Protein AF-A0A5K0Z0Z9-F1 (afdb_monomer_lite)

pLDDT: mean 84.28, std 14.29, range [36.09, 96.38]

Sequence (92 aa):
MLHEGLRPDCLICSTLLNACAYLSALEQGKQVDTHIVKLGFDLDVFYGNALVNMYVKCGCVEDANLAFLEIPLRGIVSWSSMITGLAQHGQQ

InterPro domains:
  IPR002885 Pentatricopeptide repeat [PF01535] (49-76)
  IPR002885 Pentatricopeptide repeat [PF01535] (77-91)
  IPR011990 Tetratricopeptide-like helical domain superfamily [G3DSA:1.25.40.10] (1-92)
  IPR046960 Pentatricopeptide repeat-containing protein At4g14850-like, plant [PTHR47926] (1-91)

Secondary structure (DSSP, 8-state):
---S-----HHHHHHHHHHHHHTT-HHHHHHHHHHHHHHT-TT-HHHHHHHHHHHHHTT-HHHHHHHHHH-SS--HHHHHHHHHHHHHH---

Structure (mmCIF, N/CA/C/O backbone):
data_AF-A0A5K0Z0Z9-F1
#
_entry.id   AF-A0A5K0Z0Z9-F1
#
loop_
_atom_site.group_PDB
_atom_site.id
_atom_site.type_symbol
_atom_site.label_atom_id
_atom_site.label_alt_id
_atom_site.label_comp_id
_atom_site.label_asym_id
_atom_site.label_entity_id
_atom_site.label_seq_id
_atom_site.pdbx_PDB_ins_code
_atom_site.Cartn_x
_atom_site.Cartn_y
_atom_site.Cartn_z
_atom_site.occupancy
_atom_site.B_iso_or_equiv
_atom_site.auth_seq_id
_atom_site.auth_comp_id
_atom_site.auth_asym_id
_atom_site.auth_atom_id
_atom_site.pdbx_PDB_model_num
ATOM 1 N N . MET A 1 1 ? 12.900 22.280 -21.863 1.00 36.09 1 MET A N 1
ATOM 2 C CA . MET A 1 1 ? 13.946 21.513 -21.156 1.00 36.09 1 MET A CA 1
ATOM 3 C C . MET A 1 1 ? 13.257 20.405 -20.382 1.00 36.09 1 MET A C 1
ATOM 5 O O . MET A 1 1 ? 12.630 20.707 -19.383 1.00 36.09 1 MET A O 1
ATOM 9 N N . LEU A 1 2 ? 13.272 19.187 -20.923 1.00 45.09 2 LEU A N 1
ATOM 10 C CA . LEU A 1 2 ? 12.934 17.910 -20.275 1.00 45.09 2 LEU A CA 1
ATOM 1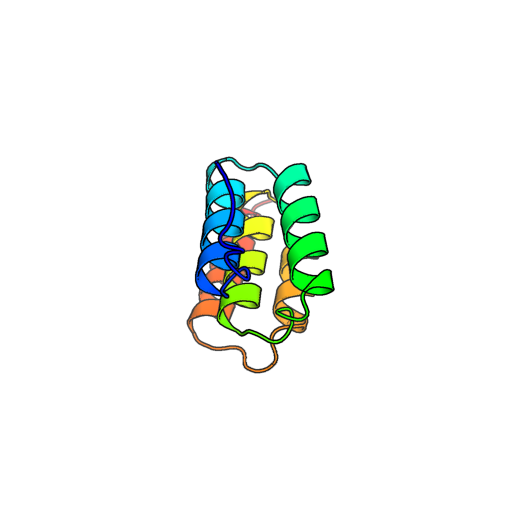1 C C . LEU A 1 2 ? 13.267 16.851 -21.332 1.00 45.09 2 LEU A C 1
ATOM 13 O O . LEU A 1 2 ? 12.420 16.451 -22.122 1.00 45.09 2 LEU A O 1
ATOM 17 N N . HIS A 1 3 ? 14.552 16.537 -21.458 1.00 45.44 3 HIS A N 1
ATOM 18 C CA . HIS A 1 3 ? 15.037 15.556 -22.422 1.00 45.44 3 HIS A CA 1
ATOM 19 C C . HIS A 1 3 ? 16.068 14.667 -21.741 1.00 45.44 3 HIS A C 1
ATOM 21 O O . HIS A 1 3 ? 17.229 14.665 -22.106 1.00 45.44 3 HIS A O 1
ATOM 27 N N . GLU A 1 4 ? 15.620 13.952 -20.716 1.00 44.22 4 GLU A N 1
ATOM 28 C CA . GLU A 1 4 ? 16.255 12.736 -20.218 1.00 44.22 4 GLU A CA 1
ATOM 29 C C . GLU A 1 4 ? 15.155 11.960 -19.498 1.00 44.22 4 GLU A C 1
ATOM 31 O O . GLU A 1 4 ? 14.683 12.337 -18.426 1.00 44.22 4 GLU A O 1
ATOM 36 N N . GLY A 1 5 ? 14.635 10.945 -20.187 1.00 48.84 5 GLY A N 1
ATOM 37 C CA . GLY A 1 5 ? 13.608 10.065 -19.657 1.00 48.84 5 GLY A CA 1
ATOM 38 C C . GLY A 1 5 ? 14.182 9.276 -18.492 1.00 48.84 5 GLY A C 1
ATOM 39 O O . GLY A 1 5 ? 14.816 8.245 -18.698 1.00 48.84 5 GLY A O 1
ATOM 40 N N . LEU A 1 6 ? 13.944 9.756 -17.272 1.00 52.72 6 LEU A N 1
ATOM 41 C CA . LEU A 1 6 ? 14.032 8.935 -16.074 1.00 52.72 6 LEU A CA 1
ATOM 42 C C . LEU A 1 6 ? 13.017 7.807 -16.250 1.00 52.72 6 LEU A C 1
ATOM 44 O O . LEU A 1 6 ? 11.817 8.002 -16.060 1.00 52.72 6 LEU A O 1
ATOM 48 N N . ARG A 1 7 ? 13.494 6.626 -16.657 1.00 52.16 7 ARG A N 1
ATOM 49 C CA . ARG A 1 7 ? 12.762 5.383 -16.411 1.00 52.16 7 ARG A CA 1
ATOM 50 C C . ARG A 1 7 ? 12.406 5.398 -14.924 1.00 52.16 7 ARG A C 1
ATOM 52 O O . ARG A 1 7 ? 13.329 5.558 -14.124 1.00 52.16 7 ARG A O 1
ATOM 59 N N . PRO A 1 8 ? 11.123 5.295 -14.546 1.00 58.38 8 PRO A N 1
ATOM 60 C CA . PRO A 1 8 ? 10.759 5.229 -13.143 1.00 58.38 8 PRO A CA 1
ATOM 61 C C . PRO A 1 8 ? 11.489 4.042 -12.529 1.00 58.38 8 PRO A C 1
ATOM 63 O O . PRO A 1 8 ? 11.259 2.905 -12.915 1.00 58.38 8 PRO A O 1
ATOM 66 N N . ASP A 1 9 ? 12.451 4.319 -11.663 1.00 68.56 9 ASP A N 1
ATOM 67 C CA . ASP A 1 9 ? 13.136 3.290 -10.898 1.00 68.56 9 ASP A CA 1
ATOM 68 C C . ASP A 1 9 ? 12.213 2.847 -9.748 1.00 68.56 9 ASP A C 1
ATOM 70 O O . ASP A 1 9 ? 11.313 3.602 -9.344 1.00 68.56 9 ASP A O 1
ATOM 74 N N . CYS A 1 10 ? 12.411 1.647 -9.195 1.00 68.94 10 CYS A N 1
ATOM 75 C CA . CYS A 1 10 ? 11.620 1.158 -8.057 1.00 68.94 10 CYS A CA 1
ATOM 76 C C . CYS A 1 10 ? 11.649 2.147 -6.874 1.00 68.94 10 CYS A C 1
ATOM 78 O O . CYS A 1 10 ? 10.668 2.281 -6.130 1.00 68.94 10 CYS A O 1
ATOM 80 N N . LEU A 1 11 ? 12.728 2.932 -6.763 1.00 74.00 11 LEU A N 1
ATOM 81 C CA . LEU A 1 11 ? 12.872 4.012 -5.794 1.00 74.00 11 LEU A CA 1
ATOM 82 C C . LEU A 1 11 ? 11.871 5.162 -6.007 1.00 74.00 11 LEU A C 1
ATOM 84 O O . LEU A 1 11 ? 11.289 5.663 -5.040 1.00 74.00 11 LEU A O 1
ATOM 88 N N . ILE A 1 12 ? 11.639 5.581 -7.256 1.00 80.62 12 ILE A N 1
ATOM 89 C CA . ILE A 1 12 ? 10.693 6.664 -7.584 1.00 80.62 12 ILE A CA 1
ATOM 90 C C . ILE A 1 12 ? 9.267 6.206 -7.269 1.00 80.62 12 ILE A C 1
ATOM 92 O O . ILE A 1 12 ? 8.503 6.939 -6.641 1.00 80.62 12 ILE A O 1
ATOM 96 N N . CYS A 1 13 ? 8.946 4.964 -7.631 1.00 79.75 13 CYS A N 1
ATOM 97 C CA . CYS A 1 13 ? 7.659 4.329 -7.361 1.00 79.75 13 CYS A CA 1
ATOM 98 C C . CYS A 1 13 ? 7.361 4.296 -5.852 1.00 79.75 13 CYS A C 1
ATOM 100 O O . CYS A 1 13 ? 6.318 4.773 -5.400 1.00 79.75 13 CYS A O 1
ATOM 102 N N . SER A 1 14 ? 8.333 3.833 -5.061 1.00 84.06 14 SER A N 1
ATOM 103 C CA . SER A 1 14 ? 8.239 3.786 -3.598 1.00 84.06 14 SER A CA 1
ATOM 104 C C . SER A 1 14 ? 8.092 5.179 -2.979 1.00 84.06 14 SER A C 1
ATOM 106 O O . SER A 1 14 ? 7.306 5.372 -2.053 1.00 84.06 14 SER A O 1
ATOM 108 N N . THR A 1 15 ? 8.812 6.172 -3.508 1.00 88.94 15 THR A N 1
ATOM 109 C CA . THR A 1 15 ? 8.747 7.561 -3.026 1.00 88.94 15 THR A CA 1
ATOM 110 C C . THR A 1 15 ? 7.367 8.174 -3.265 1.00 88.94 15 THR A C 1
ATOM 112 O O . THR A 1 15 ? 6.806 8.787 -2.355 1.00 88.94 15 THR A O 1
ATOM 115 N N . LEU A 1 16 ? 6.791 7.976 -4.455 1.00 91.38 16 LEU A N 1
ATOM 116 C CA . LEU A 1 16 ? 5.458 8.480 -4.799 1.00 91.38 16 LEU A CA 1
ATOM 117 C C . LEU A 1 16 ? 4.364 7.836 -3.941 1.00 91.38 16 LEU A C 1
ATOM 119 O O . LEU A 1 16 ? 3.517 8.545 -3.398 1.00 91.38 16 LEU A O 1
ATOM 123 N N . LEU A 1 17 ? 4.407 6.511 -3.769 1.00 93.38 17 LEU A N 1
ATOM 124 C CA . LEU A 1 17 ? 3.453 5.794 -2.918 1.00 93.38 17 LEU A CA 1
ATOM 125 C C . LEU A 1 17 ? 3.553 6.245 -1.461 1.00 93.38 17 LEU A C 1
ATOM 127 O O . LEU A 1 17 ? 2.532 6.490 -0.820 1.00 93.38 17 LEU A O 1
ATOM 131 N N . ASN A 1 18 ? 4.769 6.434 -0.945 1.00 91.75 18 ASN A N 1
ATOM 132 C CA . ASN A 1 18 ? 4.960 6.901 0.423 1.00 91.75 18 ASN A CA 1
ATOM 133 C C . ASN A 1 18 ? 4.467 8.346 0.608 1.00 91.75 18 ASN A C 1
ATOM 135 O O . ASN A 1 18 ? 3.841 8.648 1.620 1.00 91.75 18 ASN A O 1
ATOM 139 N N . ALA A 1 19 ? 4.672 9.229 -0.376 1.00 94.69 19 ALA A N 1
ATOM 140 C CA . ALA A 1 19 ? 4.103 10.578 -0.357 1.00 94.69 19 ALA A CA 1
ATOM 141 C C . ALA A 1 19 ? 2.565 10.546 -0.313 1.00 94.69 19 ALA A C 1
ATOM 143 O O . ALA A 1 19 ? 1.964 11.250 0.499 1.00 94.69 19 ALA A O 1
ATOM 144 N N . CYS A 1 20 ? 1.930 9.678 -1.110 1.00 95.94 20 CYS A N 1
ATOM 145 C CA . CYS A 1 20 ? 0.480 9.475 -1.056 1.00 95.94 20 CYS A CA 1
ATOM 146 C C . CYS A 1 20 ? 0.037 8.952 0.318 1.00 95.94 20 CYS A C 1
ATOM 148 O O . CYS A 1 20 ? -0.946 9.437 0.868 1.00 95.94 20 CYS A O 1
ATOM 150 N N . ALA A 1 21 ? 0.809 8.037 0.909 1.00 93.62 21 ALA A N 1
ATOM 151 C CA . ALA A 1 21 ? 0.567 7.501 2.244 1.00 93.62 21 ALA A CA 1
ATOM 152 C C . ALA A 1 21 ? 0.623 8.593 3.330 1.00 93.62 21 ALA A C 1
ATOM 154 O O . ALA A 1 21 ? -0.220 8.630 4.219 1.00 93.62 21 ALA A O 1
ATOM 155 N N . TYR A 1 22 ? 1.609 9.496 3.274 1.00 94.06 22 TYR A N 1
ATOM 156 C CA . TYR A 1 22 ? 1.734 10.608 4.226 1.00 94.06 22 TYR A CA 1
ATOM 157 C C . TYR A 1 22 ? 0.620 11.645 4.098 1.00 94.06 22 TYR A C 1
ATOM 159 O O . TYR A 1 22 ? 0.253 12.261 5.094 1.00 94.06 22 TYR A O 1
ATOM 167 N N . LEU A 1 23 ? 0.109 11.848 2.886 1.00 94.75 23 LEU A N 1
ATOM 168 C CA . LEU A 1 23 ? -0.964 12.798 2.602 1.00 94.75 23 LEU A CA 1
ATOM 169 C C . LEU A 1 23 ? -2.363 12.170 2.707 1.00 94.75 23 LEU A C 1
ATOM 171 O O . LEU A 1 23 ? -3.344 12.868 2.463 1.00 94.75 23 LEU A O 1
ATOM 175 N N . SER A 1 24 ? -2.459 10.869 3.014 1.00 93.75 24 SER A N 1
ATOM 176 C CA . SER A 1 24 ? -3.695 10.075 2.917 1.00 93.75 24 SER A CA 1
ATOM 177 C C . SER A 1 24 ? -4.420 10.276 1.571 1.00 93.75 24 SER A C 1
ATOM 179 O O . SER A 1 24 ? -5.646 10.329 1.490 1.00 93.75 24 SER A O 1
ATOM 181 N N . ALA A 1 25 ? -3.640 10.419 0.496 1.00 95.88 25 ALA A N 1
ATOM 182 C CA . ALA A 1 25 ? -4.095 10.770 -0.845 1.00 95.88 25 ALA A CA 1
ATOM 183 C C . ALA A 1 25 ? -4.409 9.505 -1.663 1.00 95.88 25 ALA A C 1
ATOM 185 O O . ALA A 1 25 ? -3.644 9.104 -2.544 1.00 95.88 25 ALA A O 1
ATOM 186 N N . LEU A 1 26 ? -5.525 8.848 -1.333 1.00 95.62 26 LEU A N 1
ATOM 187 C CA . LEU A 1 26 ? -5.899 7.541 -1.884 1.00 95.62 26 LEU A CA 1
ATOM 188 C C . LEU A 1 26 ? -6.035 7.536 -3.413 1.00 95.62 26 LEU A C 1
ATOM 190 O O . LEU A 1 26 ? -5.511 6.640 -4.071 1.00 95.62 26 LEU A O 1
ATOM 194 N N . GLU A 1 27 ? -6.737 8.513 -3.991 1.00 96.38 27 GLU A N 1
ATOM 195 C CA . GLU A 1 27 ? -6.986 8.540 -5.440 1.00 96.38 27 GLU A CA 1
ATOM 196 C C . GLU A 1 27 ? -5.686 8.686 -6.234 1.00 96.38 27 GLU A C 1
ATOM 198 O O . GLU A 1 27 ? -5.465 7.984 -7.221 1.00 96.38 27 GLU A O 1
ATOM 203 N N . GLN A 1 28 ? -4.792 9.558 -5.770 1.00 96.31 28 GLN A N 1
ATOM 204 C CA . GLN A 1 28 ? -3.463 9.753 -6.337 1.00 96.31 28 GLN A CA 1
ATOM 205 C C . GLN A 1 28 ? -2.618 8.489 -6.164 1.00 96.31 28 GLN A C 1
ATOM 207 O O . GLN A 1 28 ? -1.949 8.071 -7.106 1.00 96.31 28 GLN A O 1
ATOM 212 N N . GLY A 1 29 ? -2.710 7.835 -5.003 1.00 95.19 29 GLY A N 1
ATOM 213 C CA . GLY A 1 29 ? -2.081 6.543 -4.749 1.00 95.19 29 GLY A CA 1
ATOM 214 C C . GLY A 1 29 ? -2.504 5.473 -5.759 1.00 95.19 29 GLY A C 1
ATOM 215 O O . GLY A 1 29 ? -1.639 4.828 -6.346 1.00 95.19 29 GLY A O 1
ATOM 216 N N . LYS A 1 30 ? -3.808 5.342 -6.043 1.00 95.31 30 LYS A N 1
ATOM 217 C CA . LYS A 1 30 ? -4.348 4.403 -7.051 1.00 95.31 30 LYS A CA 1
ATOM 218 C C . LYS A 1 30 ? -3.883 4.725 -8.475 1.00 95.31 30 LYS A C 1
ATOM 220 O O . LYS A 1 30 ? -3.618 3.822 -9.273 1.00 95.31 30 LYS A O 1
ATOM 225 N N . GLN A 1 31 ? -3.758 6.010 -8.812 1.00 94.44 31 GLN A N 1
ATOM 226 C CA . GLN A 1 31 ? -3.221 6.435 -10.111 1.00 94.44 31 GLN A CA 1
ATOM 227 C C . GLN A 1 31 ? -1.738 6.077 -10.257 1.00 94.44 31 GLN A C 1
ATOM 229 O O . GLN A 1 31 ? -1.332 5.569 -11.304 1.00 94.44 31 GLN A O 1
ATOM 2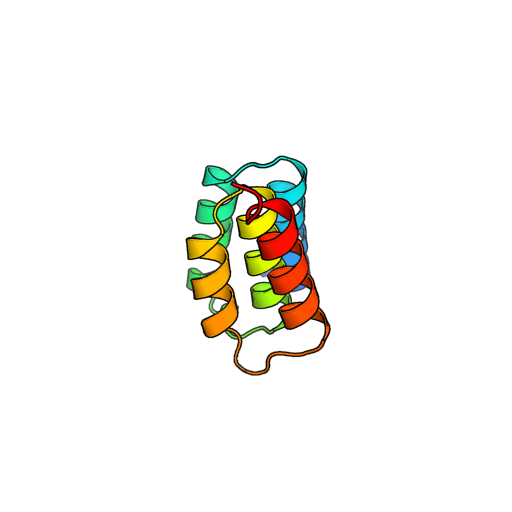34 N N . VAL A 1 32 ? -0.946 6.315 -9.207 1.00 91.88 32 VAL A N 1
ATOM 235 C CA . VAL A 1 32 ? 0.472 5.941 -9.147 1.00 91.88 32 VAL A CA 1
ATOM 236 C C . VAL A 1 32 ? 0.619 4.427 -9.275 1.00 91.88 32 VAL A C 1
ATOM 238 O O . VAL A 1 32 ? 1.362 3.973 -10.139 1.00 91.88 32 VAL A O 1
ATOM 241 N N . ASP A 1 33 ? -0.143 3.659 -8.501 1.00 92.00 33 ASP A N 1
ATOM 242 C CA . ASP A 1 33 ? -0.184 2.196 -8.546 1.00 92.00 33 ASP A CA 1
ATOM 243 C C . ASP A 1 33 ? -0.440 1.665 -9.970 1.00 92.00 33 ASP A C 1
ATOM 245 O O . ASP A 1 33 ? 0.386 0.963 -10.555 1.00 92.00 33 ASP A O 1
ATOM 249 N N . THR A 1 34 ? -1.511 2.147 -10.611 1.00 91.94 34 THR A N 1
ATOM 250 C CA . THR A 1 34 ? -1.850 1.801 -12.003 1.00 91.94 34 THR A CA 1
ATOM 251 C C . THR A 1 34 ? -0.719 2.137 -12.982 1.00 91.94 34 THR A C 1
ATOM 253 O O . THR A 1 34 ? -0.502 1.423 -13.965 1.00 91.94 34 THR A O 1
ATOM 256 N N . HIS A 1 35 ? -0.011 3.248 -12.766 1.00 88.75 35 HIS A N 1
ATOM 257 C CA . HIS A 1 35 ? 1.104 3.645 -13.620 1.00 88.75 35 HIS A CA 1
ATOM 258 C C . HIS A 1 35 ? 2.316 2.722 -13.440 1.00 88.75 35 HIS A C 1
ATOM 260 O O . HIS A 1 35 ? 2.930 2.338 -14.432 1.00 88.75 35 HIS A O 1
ATOM 266 N N . ILE A 1 36 ? 2.623 2.324 -12.204 1.00 86.44 36 ILE A N 1
ATOM 267 C CA . ILE A 1 36 ? 3.729 1.414 -11.876 1.00 86.44 36 ILE A CA 1
ATOM 268 C C . ILE A 1 36 ? 3.495 0.029 -12.492 1.00 86.44 36 ILE A C 1
ATOM 270 O O . ILE A 1 36 ? 4.394 -0.506 -13.144 1.00 86.44 36 ILE A O 1
ATOM 274 N N . VAL A 1 37 ? 2.273 -0.503 -12.383 1.00 88.00 37 VAL A N 1
ATOM 275 C CA . VAL A 1 37 ? 1.886 -1.782 -13.007 1.00 88.00 37 VAL A CA 1
ATOM 276 C C . VAL A 1 37 ? 2.062 -1.730 -14.527 1.00 88.00 37 VAL A C 1
ATOM 278 O O . VAL A 1 37 ? 2.645 -2.631 -15.124 1.00 88.00 37 VAL A O 1
ATOM 281 N N . LYS A 1 38 ? 1.645 -0.637 -15.182 1.00 87.94 38 LYS A N 1
ATOM 282 C CA . LYS A 1 38 ? 1.826 -0.459 -16.639 1.00 87.94 38 LYS A CA 1
ATOM 283 C C . LYS A 1 38 ? 3.291 -0.424 -17.079 1.00 87.94 38 LYS A C 1
ATOM 285 O O . LYS A 1 38 ? 3.572 -0.669 -18.251 1.00 87.94 38 LYS A O 1
ATOM 290 N N . LEU A 1 39 ? 4.206 -0.096 -16.172 1.00 84.25 39 LEU A N 1
ATOM 291 C CA . LEU A 1 39 ? 5.644 -0.077 -16.425 1.00 84.25 39 LEU A CA 1
ATOM 292 C C . LEU A 1 39 ? 6.323 -1.427 -16.131 1.00 84.25 39 LEU A C 1
ATOM 294 O O . LEU A 1 39 ? 7.491 -1.587 -16.484 1.00 84.25 39 LEU A O 1
ATOM 298 N N . GLY A 1 40 ? 5.602 -2.389 -15.542 1.00 83.75 40 GLY A N 1
ATOM 299 C CA . GLY A 1 40 ? 6.091 -3.740 -15.251 1.00 83.75 40 GLY A CA 1
ATOM 300 C C . GLY A 1 40 ? 6.968 -3.840 -14.001 1.00 83.75 40 GLY A C 1
ATOM 301 O O . GLY A 1 40 ? 7.859 -4.686 -13.944 1.00 83.75 40 GLY A O 1
ATOM 302 N N . PHE A 1 41 ? 6.766 -2.953 -13.022 1.00 79.56 41 PHE A N 1
ATOM 303 C CA . PHE A 1 41 ? 7.475 -2.980 -11.732 1.00 79.56 41 PHE A CA 1
ATOM 304 C C . PHE A 1 41 ? 6.652 -3.626 -10.603 1.00 79.56 41 PHE A C 1
ATOM 306 O O . PHE A 1 41 ? 7.020 -3.533 -9.434 1.00 79.56 41 PHE A O 1
ATOM 313 N N . ASP A 1 42 ? 5.551 -4.290 -10.946 1.00 75.69 42 ASP A N 1
ATOM 314 C CA . ASP A 1 42 ? 4.576 -4.878 -10.025 1.00 75.69 42 ASP A CA 1
ATOM 315 C C . ASP A 1 42 ? 5.105 -6.085 -9.232 1.00 75.69 42 ASP A C 1
ATOM 317 O O . ASP A 1 42 ? 4.601 -6.401 -8.158 1.00 75.69 42 ASP A O 1
ATOM 321 N N . LEU A 1 43 ? 6.177 -6.722 -9.709 1.00 75.62 43 LEU A N 1
ATOM 322 C CA . LEU A 1 43 ? 6.800 -7.879 -9.054 1.00 75.62 43 LEU A CA 1
ATOM 323 C C . LEU A 1 43 ? 7.864 -7.507 -8.007 1.00 75.62 43 LEU A C 1
ATOM 325 O O . LEU A 1 43 ? 8.444 -8.393 -7.371 1.00 75.62 43 LEU A O 1
ATOM 329 N N . ASP A 1 44 ? 8.160 -6.219 -7.833 1.00 83.12 44 ASP A N 1
ATOM 330 C CA . ASP A 1 44 ? 9.189 -5.760 -6.905 1.00 83.12 44 ASP A CA 1
ATOM 331 C C . ASP A 1 44 ? 8.672 -5.732 -5.451 1.00 83.12 44 ASP A C 1
ATOM 333 O O . ASP A 1 44 ? 7.637 -5.146 -5.127 1.00 83.12 44 ASP A O 1
ATOM 337 N N . VAL A 1 45 ? 9.420 -6.363 -4.538 1.00 84.62 45 VAL A N 1
ATOM 338 C CA . VAL A 1 45 ? 9.042 -6.469 -3.116 1.00 84.62 45 VAL A CA 1
ATOM 339 C C . VAL A 1 45 ? 9.011 -5.100 -2.424 1.00 84.62 45 VAL A C 1
ATOM 341 O O . VAL A 1 45 ? 8.203 -4.892 -1.515 1.00 84.62 45 VAL A O 1
ATOM 344 N N . PHE A 1 46 ? 9.861 -4.150 -2.825 1.00 84.19 46 PHE A N 1
ATOM 345 C CA . PHE A 1 46 ? 9.844 -2.790 -2.283 1.00 84.19 46 PHE A CA 1
ATOM 346 C C . PHE A 1 46 ? 8.599 -2.031 -2.731 1.00 84.19 46 PHE A C 1
ATOM 348 O O . PHE A 1 46 ? 7.959 -1.397 -1.890 1.00 84.19 46 PHE A O 1
ATOM 355 N N . TYR A 1 47 ? 8.213 -2.157 -4.005 1.00 88.31 47 TYR A N 1
ATOM 356 C CA . TYR A 1 47 ? 6.943 -1.621 -4.504 1.00 88.31 47 TYR A CA 1
ATOM 357 C C . TYR A 1 47 ? 5.756 -2.188 -3.718 1.00 88.31 47 TYR A C 1
ATOM 359 O O . TYR A 1 47 ? 4.974 -1.413 -3.168 1.00 88.31 47 TYR A O 1
ATOM 367 N N . GLY A 1 48 ? 5.668 -3.514 -3.577 1.00 90.00 48 GLY A N 1
ATOM 368 C CA . GLY A 1 48 ? 4.567 -4.152 -2.854 1.00 90.00 48 GLY A CA 1
ATOM 369 C C . GLY A 1 48 ? 4.471 -3.688 -1.395 1.00 90.00 48 GLY A C 1
ATOM 370 O O . GLY A 1 48 ? 3.392 -3.350 -0.912 1.00 90.00 48 GLY A O 1
ATOM 371 N N . ASN A 1 49 ? 5.605 -3.561 -0.698 1.00 91.12 49 ASN A N 1
ATOM 372 C CA . ASN A 1 49 ? 5.631 -3.021 0.667 1.00 91.12 49 ASN A CA 1
ATOM 373 C C . ASN A 1 49 ? 5.185 -1.550 0.733 1.00 91.12 49 ASN A C 1
ATOM 375 O O . ASN A 1 49 ? 4.446 -1.167 1.644 1.00 91.12 49 ASN A O 1
ATOM 379 N N . ALA A 1 50 ? 5.629 -0.720 -0.215 1.00 91.81 50 ALA A N 1
ATOM 380 C CA . ALA A 1 50 ? 5.230 0.682 -0.289 1.00 91.81 50 ALA A CA 1
ATOM 381 C C . ALA A 1 50 ? 3.728 0.827 -0.579 1.00 91.81 50 ALA A C 1
ATOM 383 O O . ALA A 1 50 ? 3.078 1.699 0.002 1.00 91.81 50 ALA A O 1
ATOM 384 N N . LEU A 1 51 ? 3.175 -0.052 -1.418 1.00 93.81 51 LEU A N 1
ATOM 385 C CA . LEU A 1 51 ? 1.762 -0.079 -1.774 1.00 93.81 51 LEU A CA 1
ATOM 386 C C . LEU A 1 51 ? 0.881 -0.487 -0.587 1.00 93.81 51 LEU A C 1
ATOM 388 O O . LEU A 1 51 ? -0.082 0.214 -0.277 1.00 93.81 51 LEU A O 1
ATOM 392 N N . VAL A 1 52 ? 1.264 -1.542 0.144 1.00 94.19 52 VAL A N 1
ATOM 393 C CA . VAL A 1 52 ? 0.595 -1.945 1.396 1.00 94.19 52 VAL A CA 1
ATOM 394 C C . VAL A 1 52 ? 0.572 -0.784 2.389 1.00 94.19 52 VAL A C 1
ATOM 396 O O . VAL A 1 52 ? -0.482 -0.440 2.918 1.00 94.19 52 VAL A O 1
ATOM 399 N N . ASN A 1 53 ? 1.716 -0.132 2.617 1.00 93.31 53 ASN A N 1
ATOM 400 C CA . ASN A 1 53 ? 1.800 1.017 3.520 1.00 93.31 53 ASN A CA 1
ATOM 401 C C . ASN A 1 53 ? 0.926 2.199 3.058 1.00 93.31 53 ASN A C 1
ATOM 403 O O . ASN A 1 53 ? 0.327 2.873 3.896 1.00 93.31 53 ASN A O 1
ATOM 407 N N . MET A 1 54 ? 0.830 2.446 1.748 1.00 95.62 54 MET A N 1
ATOM 408 C CA . MET A 1 54 ? -0.035 3.489 1.190 1.00 95.62 54 MET A CA 1
ATOM 409 C C . MET A 1 54 ? -1.509 3.209 1.474 1.00 95.62 54 MET A C 1
ATOM 411 O O . MET A 1 54 ? -2.180 4.060 2.058 1.00 95.62 54 MET A O 1
ATOM 415 N N . TYR A 1 55 ? -1.993 2.009 1.149 1.00 95.56 55 TYR A N 1
ATOM 416 C CA . TYR A 1 55 ? -3.388 1.641 1.388 1.00 95.56 55 TYR A CA 1
ATOM 417 C C . TYR A 1 55 ? -3.745 1.621 2.876 1.00 95.56 55 TYR A C 1
ATOM 419 O O . TYR A 1 55 ? -4.792 2.151 3.251 1.00 95.56 55 TYR A O 1
ATOM 427 N N . VAL A 1 56 ? -2.845 1.119 3.730 1.00 93.31 56 VAL A N 1
ATOM 428 C CA . VAL A 1 56 ? -3.001 1.173 5.189 1.00 93.31 56 VAL A CA 1
ATOM 429 C C . VAL A 1 56 ? -3.177 2.613 5.669 1.00 93.31 56 VAL A C 1
ATOM 431 O O . VAL A 1 56 ? -4.171 2.910 6.317 1.00 93.31 56 VAL A O 1
ATOM 434 N N . LYS A 1 57 ? -2.274 3.540 5.322 1.00 91.88 57 LYS A N 1
ATOM 435 C CA . LYS A 1 57 ? -2.368 4.937 5.794 1.00 91.88 57 LYS A CA 1
ATOM 436 C C . LYS A 1 57 ? -3.548 5.720 5.210 1.00 91.88 57 LYS A C 1
ATOM 438 O O . LYS A 1 57 ? -3.934 6.752 5.761 1.00 91.88 57 LYS A O 1
ATOM 443 N N . CYS A 1 58 ? -4.113 5.246 4.107 1.00 93.38 58 CYS A N 1
ATOM 444 C CA . CYS A 1 58 ? -5.353 5.768 3.540 1.00 93.38 58 CYS A CA 1
ATOM 445 C C . CYS A 1 58 ? -6.613 5.136 4.162 1.00 93.38 58 CYS A C 1
ATOM 447 O O . CYS A 1 58 ? -7.719 5.526 3.799 1.00 93.38 58 CYS A O 1
ATOM 449 N N . GLY A 1 59 ? -6.468 4.179 5.085 1.00 91.38 59 GLY A N 1
ATOM 450 C CA . GLY A 1 59 ? -7.582 3.485 5.734 1.00 91.38 59 GLY A CA 1
ATOM 451 C C . GLY A 1 59 ? -8.273 2.430 4.868 1.00 91.38 59 GLY A C 1
ATOM 452 O O . GLY A 1 59 ? -9.349 1.968 5.232 1.00 91.38 59 GLY A O 1
ATOM 453 N N . CYS A 1 60 ? -7.675 2.029 3.744 1.00 93.06 60 CYS A N 1
ATOM 454 C CA . CYS A 1 60 ? -8.201 0.993 2.851 1.00 93.06 60 CYS A CA 1
ATOM 455 C C . CYS A 1 60 ? -7.522 -0.346 3.147 1.00 93.06 60 CYS A C 1
ATOM 457 O O . CYS A 1 60 ? -6.649 -0.802 2.409 1.00 93.06 60 CYS A O 1
ATOM 459 N N . VAL A 1 61 ? -7.889 -0.963 4.268 1.00 91.25 61 VAL A N 1
ATOM 460 C CA . VAL A 1 61 ? -7.234 -2.181 4.770 1.00 91.25 61 VAL A CA 1
ATOM 461 C C . VAL A 1 61 ? -7.471 -3.380 3.850 1.00 91.25 61 VAL A C 1
ATOM 463 O O . VAL A 1 61 ? -6.589 -4.223 3.694 1.00 91.25 61 VAL A O 1
ATOM 466 N N . GLU A 1 62 ? -8.631 -3.456 3.205 1.00 91.69 62 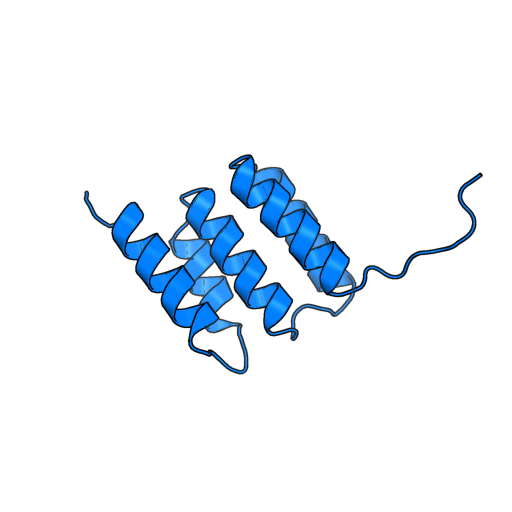GLU A N 1
ATOM 467 C CA . GLU A 1 62 ? -8.961 -4.510 2.247 1.00 91.69 62 GLU A CA 1
ATOM 468 C C . GLU A 1 62 ? -8.047 -4.440 1.018 1.00 91.69 62 GLU A C 1
ATOM 470 O O . GLU A 1 62 ? -7.457 -5.451 0.637 1.00 91.69 62 GLU A O 1
ATOM 475 N N . ASP A 1 63 ? -7.859 -3.239 0.458 1.00 93.81 63 ASP A N 1
ATOM 476 C CA . ASP A 1 63 ? -6.939 -2.993 -0.6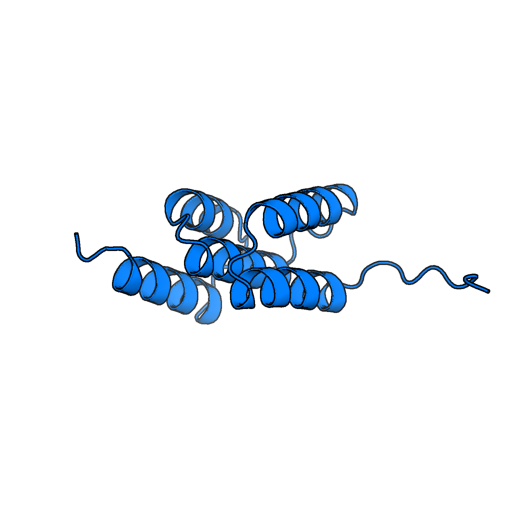62 1.00 93.81 63 ASP A CA 1
ATOM 477 C C . ASP A 1 63 ? -5.481 -3.275 -0.236 1.00 93.81 63 ASP A C 1
ATOM 479 O O . ASP A 1 63 ? -4.716 -3.893 -0.979 1.00 93.81 63 A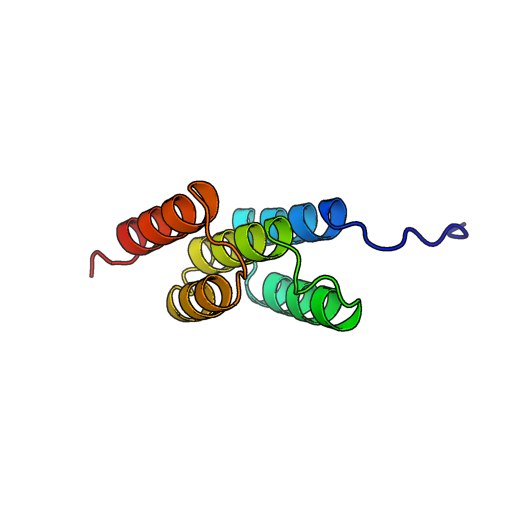SP A O 1
ATOM 483 N N . ALA A 1 64 ? -5.102 -2.917 0.999 1.00 93.69 64 ALA A N 1
ATO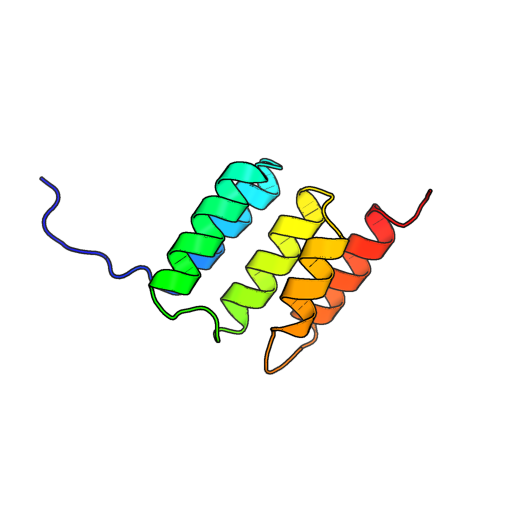M 484 C CA . ALA A 1 64 ? -3.795 -3.269 1.559 1.00 93.69 64 ALA A CA 1
ATOM 485 C C . ALA A 1 64 ? -3.591 -4.788 1.678 1.00 93.69 64 ALA A C 1
ATOM 487 O O . ALA A 1 64 ? -2.495 -5.283 1.411 1.00 93.69 64 ALA A O 1
ATOM 488 N N . ASN A 1 65 ? -4.630 -5.540 2.056 1.00 93.25 65 ASN A N 1
ATOM 489 C CA . ASN A 1 65 ? -4.569 -6.997 2.136 1.00 93.25 65 ASN A CA 1
ATOM 490 C C . ASN A 1 65 ? -4.356 -7.627 0.759 1.00 93.25 65 ASN A C 1
ATOM 492 O O . ASN A 1 65 ? -3.541 -8.537 0.625 1.00 93.25 65 ASN A O 1
ATOM 496 N N . LEU A 1 66 ? -5.058 -7.131 -0.263 1.00 93.31 66 LEU A N 1
ATOM 497 C CA . LEU A 1 66 ? -4.878 -7.592 -1.639 1.00 93.31 66 LEU A CA 1
ATOM 498 C C . LEU A 1 66 ? -3.438 -7.353 -2.106 1.00 93.31 66 LEU A C 1
ATOM 500 O O . LEU A 1 66 ? -2.761 -8.312 -2.474 1.00 93.31 66 LEU A O 1
ATOM 504 N N . ALA A 1 67 ? -2.927 -6.129 -1.944 1.00 92.69 67 ALA A N 1
ATOM 505 C CA . ALA A 1 67 ? -1.543 -5.793 -2.279 1.00 92.69 67 ALA A CA 1
ATOM 506 C C . ALA A 1 67 ? -0.522 -6.670 -1.526 1.00 92.69 67 ALA A C 1
ATOM 508 O O . ALA A 1 67 ? 0.479 -7.105 -2.090 1.00 92.69 67 ALA A O 1
ATOM 509 N N . PHE A 1 68 ? -0.775 -6.986 -0.252 1.00 92.81 68 PHE A N 1
ATOM 510 C CA . PHE A 1 68 ? 0.089 -7.858 0.551 1.00 92.81 68 PHE A CA 1
ATOM 511 C C . PHE A 1 68 ? 0.127 -9.308 0.034 1.00 92.81 68 PHE A C 1
ATOM 513 O O . PHE A 1 68 ? 1.174 -9.971 0.078 1.00 92.81 68 PHE A O 1
ATOM 520 N N . LEU A 1 69 ? -1.004 -9.818 -0.458 1.00 92.12 69 LEU A N 1
ATOM 521 C CA . LEU A 1 69 ? -1.095 -11.161 -1.033 1.00 92.12 69 LEU A CA 1
ATOM 522 C C . LEU A 1 69 ? -0.333 -11.275 -2.359 1.00 92.12 69 LEU A C 1
ATOM 524 O O . LEU A 1 69 ? 0.213 -12.347 -2.638 1.00 92.12 69 LEU A O 1
ATOM 528 N N . GLU A 1 70 ? -0.223 -10.177 -3.107 1.00 90.19 70 GLU A N 1
ATOM 529 C CA . GLU A 1 70 ? 0.511 -10.100 -4.375 1.00 90.19 70 GLU A CA 1
ATOM 530 C C . GLU A 1 70 ? 2.040 -10.038 -4.206 1.00 90.19 70 GLU A C 1
ATOM 532 O O . GLU A 1 70 ? 2.769 -10.351 -5.143 1.00 90.19 70 GLU A O 1
ATOM 537 N N . ILE A 1 71 ? 2.556 -9.737 -3.005 1.00 90.19 71 ILE A N 1
ATOM 538 C CA . ILE A 1 71 ? 4.006 -9.731 -2.737 1.00 90.19 71 ILE A CA 1
ATOM 539 C C . ILE A 1 71 ? 4.581 -11.158 -2.881 1.00 90.19 71 ILE A C 1
ATOM 541 O O . ILE A 1 71 ? 4.242 -12.026 -2.066 1.00 90.19 71 ILE A O 1
ATOM 545 N N . PRO A 1 72 ? 5.518 -11.415 -3.823 1.00 84.25 72 PRO A N 1
ATOM 546 C CA . PRO A 1 72 ? 6.024 -12.767 -4.084 1.00 84.25 72 PRO A CA 1
ATOM 547 C C . PRO A 1 72 ? 6.781 -13.378 -2.896 1.00 84.25 72 PRO A C 1
ATOM 549 O O . PRO A 1 72 ? 6.628 -14.559 -2.587 1.00 84.25 72 PRO A O 1
ATOM 552 N N . LEU A 1 73 ? 7.590 -12.562 -2.208 1.00 87.44 73 LEU A N 1
ATOM 553 C CA . LEU A 1 73 ? 8.355 -12.948 -1.022 1.00 87.44 73 LEU A CA 1
ATOM 554 C C . LEU A 1 73 ? 8.065 -11.981 0.129 1.00 87.44 73 LEU A C 1
ATOM 556 O O . LEU A 1 73 ? 8.690 -10.930 0.262 1.00 87.44 73 LEU A O 1
ATOM 560 N N . ARG A 1 74 ? 7.108 -12.352 0.981 1.00 90.62 74 ARG A N 1
ATOM 561 C CA . ARG A 1 74 ? 6.739 -11.574 2.171 1.00 90.62 74 ARG A CA 1
ATOM 562 C C . ARG A 1 74 ? 7.808 -11.700 3.254 1.00 90.62 74 ARG A C 1
ATOM 564 O O . ARG A 1 74 ? 8.062 -12.792 3.760 1.00 90.62 74 ARG A O 1
ATOM 571 N N . GLY A 1 75 ? 8.400 -10.570 3.626 1.00 88.94 75 GLY A N 1
ATOM 572 C CA . GLY A 1 75 ? 9.410 -10.475 4.681 1.00 88.94 75 GLY A CA 1
ATOM 573 C C . GLY A 1 75 ? 8.891 -9.787 5.943 1.00 88.94 75 GLY A C 1
ATOM 574 O O . GLY A 1 75 ? 7.711 -9.459 6.059 1.00 88.94 75 GLY A O 1
ATOM 575 N N . ILE A 1 76 ? 9.804 -9.510 6.878 1.00 90.38 76 ILE A N 1
ATOM 576 C CA . ILE A 1 76 ? 9.500 -8.801 8.135 1.00 90.38 76 ILE A CA 1
ATOM 577 C C . ILE A 1 76 ? 8.801 -7.464 7.863 1.00 90.38 76 ILE A C 1
ATOM 579 O O . ILE A 1 76 ? 7.842 -7.132 8.554 1.00 90.38 76 ILE A O 1
ATOM 583 N N . VAL A 1 77 ? 9.247 -6.721 6.845 1.00 86.44 77 VAL A N 1
ATOM 584 C CA . VAL A 1 77 ? 8.666 -5.420 6.477 1.00 86.44 77 VAL A CA 1
ATOM 585 C C . VAL A 1 77 ? 7.204 -5.572 6.054 1.00 86.44 77 VAL A C 1
ATOM 587 O O . VAL A 1 77 ? 6.348 -4.906 6.626 1.00 86.44 77 VAL A O 1
ATOM 590 N N . SER A 1 78 ? 6.906 -6.500 5.139 1.00 87.06 78 SER A N 1
ATOM 591 C CA . SER A 1 78 ? 5.547 -6.761 4.645 1.00 87.06 78 SER A CA 1
ATOM 592 C C . SER A 1 78 ? 4.584 -7.079 5.792 1.00 87.06 78 SER A C 1
ATOM 594 O O . SER A 1 78 ? 3.512 -6.487 5.901 1.00 87.06 78 SER A O 1
ATOM 596 N N . TRP A 1 79 ? 4.989 -7.989 6.684 1.00 92.12 79 TRP A N 1
ATOM 597 C CA . TRP A 1 79 ? 4.187 -8.383 7.845 1.00 92.12 79 TRP A CA 1
ATOM 598 C C . TRP A 1 79 ? 4.021 -7.246 8.854 1.00 92.12 79 TRP A C 1
ATOM 600 O O . TRP A 1 79 ? 2.924 -7.043 9.366 1.00 92.12 79 TRP A O 1
ATOM 610 N N . SER A 1 80 ? 5.083 -6.481 9.115 1.00 90.62 80 SER A N 1
ATOM 611 C CA . SER A 1 80 ? 5.042 -5.358 10.059 1.00 90.62 80 SER A CA 1
ATOM 612 C C . SER A 1 80 ? 4.085 -4.266 9.587 1.00 90.62 80 SER A C 1
ATOM 614 O O . SER A 1 80 ? 3.285 -3.773 10.383 1.00 90.62 80 SER A O 1
ATOM 616 N N . SER A 1 81 ? 4.119 -3.922 8.295 1.00 86.06 81 SER A N 1
ATOM 617 C CA . SER A 1 81 ? 3.193 -2.959 7.690 1.00 86.06 81 SER A CA 1
ATOM 618 C C . SER A 1 81 ? 1.744 -3.427 7.800 1.00 86.06 81 SER A C 1
ATOM 620 O O . SER A 1 81 ? 0.884 -2.651 8.212 1.00 86.06 81 SER A O 1
ATOM 622 N N . MET A 1 82 ? 1.484 -4.704 7.513 1.00 88.88 82 MET A N 1
ATOM 623 C CA . MET A 1 82 ? 0.136 -5.264 7.562 1.00 88.88 82 MET A CA 1
ATOM 624 C C . MET A 1 82 ? -0.430 -5.326 8.986 1.00 88.88 82 MET A C 1
ATOM 626 O O . MET A 1 82 ? -1.546 -4.877 9.234 1.00 88.88 82 MET A O 1
ATOM 630 N N . ILE A 1 83 ? 0.356 -5.821 9.948 1.00 89.50 83 ILE A N 1
ATOM 631 C CA . ILE A 1 83 ? -0.040 -5.882 11.364 1.00 89.50 83 ILE A CA 1
ATOM 632 C C . ILE A 1 83 ? -0.283 -4.475 11.914 1.00 89.50 83 ILE A C 1
ATOM 634 O O . ILE A 1 83 ? -1.273 -4.254 12.606 1.00 89.50 83 ILE A O 1
ATOM 638 N N . THR A 1 84 ? 0.594 -3.519 11.589 1.00 86.25 84 THR A N 1
ATOM 639 C CA . THR A 1 84 ? 0.431 -2.121 12.016 1.00 86.25 84 THR A CA 1
ATOM 640 C C . THR A 1 84 ? -0.867 -1.537 11.471 1.00 86.25 84 THR A C 1
ATOM 642 O O . THR A 1 84 ? -1.621 -0.932 12.229 1.00 86.25 84 THR A O 1
ATOM 645 N N . GLY A 1 85 ? -1.166 -1.768 10.190 1.00 81.81 85 GLY A N 1
ATOM 646 C CA . GLY A 1 85 ? -2.411 -1.299 9.591 1.00 81.81 85 GLY A CA 1
ATOM 647 C C . GLY A 1 85 ? -3.653 -1.924 10.208 1.00 81.81 85 GLY A C 1
ATOM 648 O O . GLY A 1 85 ? -4.579 -1.211 10.585 1.00 81.81 85 GLY A O 1
ATOM 649 N N . LEU A 1 86 ? -3.649 -3.241 10.408 1.00 84.25 86 LEU A N 1
ATOM 650 C CA . LEU A 1 86 ? -4.745 -3.935 11.083 1.00 84.25 86 LEU A CA 1
ATOM 651 C C . LEU A 1 86 ? -4.936 -3.448 12.524 1.00 84.25 86 LEU A C 1
ATOM 653 O O . LEU A 1 86 ? -6.067 -3.290 12.961 1.00 84.25 86 LEU A O 1
ATOM 657 N N . ALA A 1 87 ? -3.864 -3.165 13.264 1.00 86.31 87 ALA A N 1
ATOM 658 C CA . ALA A 1 87 ? -3.968 -2.637 14.624 1.00 86.31 87 ALA A CA 1
ATOM 659 C C . ALA A 1 87 ? -4.530 -1.205 14.663 1.00 86.31 87 ALA A C 1
ATOM 661 O O . ALA A 1 87 ? -5.285 -0.868 15.572 1.00 86.31 87 ALA A O 1
ATOM 662 N N . GLN A 1 88 ? -4.176 -0.370 13.682 1.00 82.06 88 GLN A N 1
ATOM 663 C CA . GLN A 1 88 ? -4.644 1.017 13.581 1.00 82.06 88 GLN A CA 1
ATOM 664 C C . GLN A 1 88 ? -6.112 1.127 13.154 1.00 82.06 88 GLN A C 1
ATOM 666 O O . GLN A 1 88 ? -6.789 2.068 13.561 1.00 82.06 88 GLN A O 1
ATOM 671 N N . HIS A 1 89 ? -6.602 0.174 12.360 1.00 79.06 89 HIS A N 1
ATOM 672 C CA . HIS A 1 89 ? -7.940 0.226 11.763 1.00 79.06 89 HIS A CA 1
ATOM 673 C C . HIS A 1 89 ? -8.911 -0.849 12.279 1.00 79.06 89 HIS A C 1
ATOM 675 O O . HIS A 1 89 ? -10.110 -0.737 12.060 1.00 79.06 89 HIS A O 1
ATOM 681 N N . GLY A 1 90 ? -8.421 -1.870 12.988 1.00 65.44 90 GLY A N 1
ATOM 682 C CA . GLY A 1 90 ? -9.207 -2.984 13.533 1.00 65.44 90 GLY A CA 1
ATOM 683 C C . GLY A 1 90 ? -9.803 -2.742 14.922 1.00 65.44 90 GLY A C 1
ATOM 684 O O . GLY A 1 90 ? -10.403 -3.653 15.486 1.00 65.44 90 GLY A O 1
ATOM 685 N N . GLN A 1 91 ? -9.646 -1.543 15.493 1.00 53.28 91 GLN A N 1
ATOM 686 C CA . GLN A 1 91 ? -10.431 -1.108 16.651 1.00 53.28 91 GLN A CA 1
ATOM 687 C C . GLN A 1 91 ? -11.720 -0.436 16.168 1.00 53.28 91 GLN A C 1
ATOM 689 O O . GLN A 1 91 ? -11.782 0.791 16.072 1.00 53.28 91 GLN A O 1
ATOM 694 N N . GLN A 1 92 ? -12.735 -1.241 15.852 1.00 42.94 92 GLN A N 1
ATOM 695 C CA . GLN A 1 92 ? -14.121 -0.793 15.693 1.00 42.94 92 GLN A CA 1
ATOM 696 C C . GLN A 1 92 ? -15.063 -1.712 16.463 1.00 42.94 92 GLN A C 1
ATOM 698 O O . GLN A 1 92 ? -14.889 -2.947 16.362 1.00 42.94 92 GLN A O 1
#

Foldseek 3Di:
DDPDDPLCDLVNLLVQLVVLLVVLVVVSNVVSVVVCVVSVVLQPLSNLLSSLSSCLSNLNLVSSVVSLVSHPDDDPSSVVSNVVSCVVNVPD

Organism: NCBI:txid210225

Radius of gyration: 13.33 Å; chains: 1; bounding box: 30×34×39 Å